Protein AF-I0X004-F1 (afdb_monomer)

Structure (mmCIF, N/CA/C/O backbone):
data_AF-I0X004-F1
#
_entry.id   AF-I0X004-F1
#
loop_
_atom_site.group_PDB
_atom_site.id
_atom_site.type_symbol
_atom_site.label_atom_id
_atom_site.label_alt_id
_atom_site.label_comp_id
_atom_site.label_asym_id
_atom_s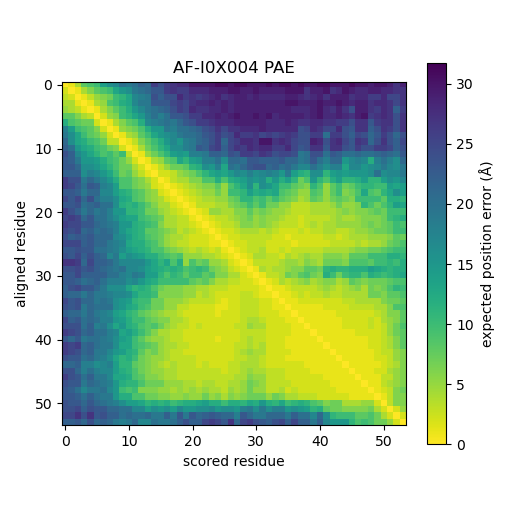ite.label_entity_id
_atom_site.label_seq_id
_atom_site.pdbx_PDB_ins_code
_atom_site.Cartn_x
_atom_site.Cartn_y
_atom_site.Cartn_z
_atom_site.occupancy
_atom_site.B_iso_or_equiv
_atom_site.auth_seq_id
_atom_site.auth_comp_id
_atom_site.auth_asym_id
_atom_site.auth_atom_id
_atom_site.pdbx_PDB_model_num
ATOM 1 N N . MET A 1 1 ? 48.314 -31.982 6.501 1.00 44.41 1 MET A N 1
ATOM 2 C CA . MET A 1 1 ? 47.687 -30.713 6.063 1.00 44.41 1 MET A CA 1
ATOM 3 C C . MET A 1 1 ? 47.013 -30.957 4.717 1.00 44.41 1 MET A C 1
ATOM 5 O O . MET A 1 1 ? 47.678 -30.881 3.696 1.00 44.41 1 MET A O 1
ATOM 9 N N . SER A 1 2 ? 45.735 -31.348 4.714 1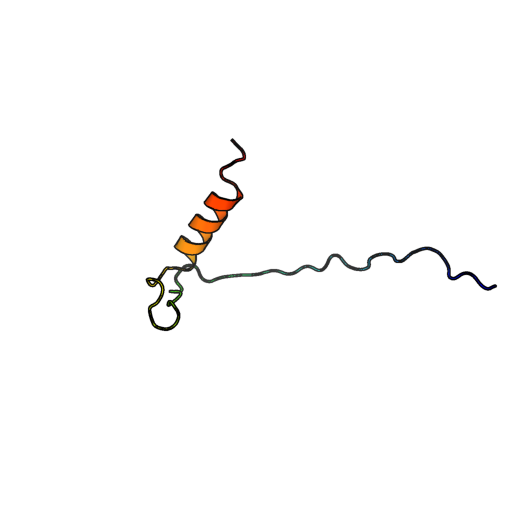.00 49.00 2 SER A N 1
ATOM 10 C CA . SER A 1 2 ? 44.973 -31.591 3.479 1.00 49.00 2 SER A CA 1
ATOM 11 C C . SER A 1 2 ? 44.113 -30.361 3.193 1.00 49.00 2 SER A C 1
ATOM 13 O O . SER A 1 2 ? 43.300 -29.977 4.032 1.00 49.00 2 SER A O 1
ATOM 15 N N . ARG A 1 3 ? 44.357 -29.681 2.070 1.00 58.56 3 ARG A N 1
ATOM 16 C CA . ARG A 1 3 ? 43.602 -28.492 1.647 1.00 58.56 3 ARG A CA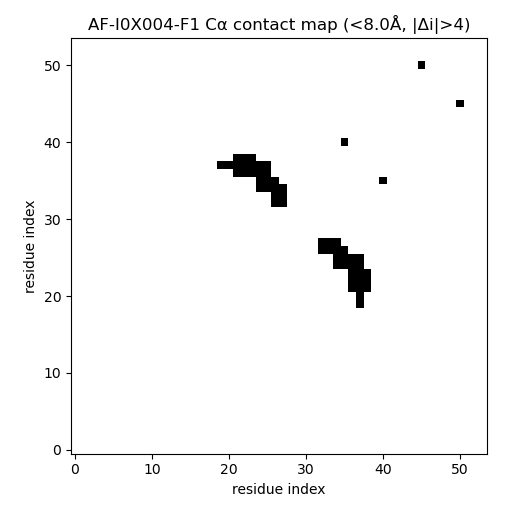 1
ATOM 17 C C . ARG A 1 3 ? 42.290 -28.923 0.975 1.00 58.56 3 ARG A C 1
ATOM 19 O O . ARG A 1 3 ? 42.358 -29.773 0.089 1.00 58.56 3 ARG A O 1
ATOM 26 N N . PRO A 1 4 ? 41.130 -28.328 1.304 1.00 59.75 4 PRO A N 1
ATOM 27 C CA . PRO A 1 4 ? 39.931 -28.496 0.490 1.00 59.75 4 PRO A CA 1
ATOM 28 C C . PRO A 1 4 ? 40.053 -27.684 -0.818 1.00 59.75 4 PRO A C 1
ATOM 30 O O . PRO A 1 4 ? 40.691 -26.624 -0.820 1.00 59.75 4 PRO A O 1
ATOM 33 N N . PRO A 1 5 ? 39.483 -28.162 -1.941 1.00 57.84 5 PRO A N 1
ATOM 34 C CA . PRO A 1 5 ? 39.611 -27.499 -3.231 1.00 57.84 5 PRO A CA 1
ATOM 35 C C . PRO A 1 5 ? 38.766 -26.224 -3.307 1.00 57.84 5 PRO A C 1
ATOM 37 O O . PRO A 1 5 ? 37.646 -26.140 -2.801 1.00 57.84 5 PRO A O 1
ATOM 40 N N . ALA A 1 6 ? 39.328 -25.233 -3.997 1.00 62.28 6 ALA A N 1
ATOM 41 C CA . ALA A 1 6 ? 38.669 -23.995 -4.361 1.00 62.28 6 ALA A CA 1
ATOM 42 C C . ALA A 1 6 ? 37.460 -24.277 -5.260 1.00 62.28 6 ALA A C 1
ATOM 44 O O . ALA A 1 6 ? 37.599 -24.728 -6.394 1.00 62.28 6 ALA A O 1
ATOM 45 N N . SER A 1 7 ? 36.269 -24.003 -4.750 1.00 53.97 7 SER A N 1
ATOM 46 C CA . SER A 1 7 ? 35.232 -23.208 -5.413 1.00 53.97 7 SER A CA 1
ATOM 47 C C . SER A 1 7 ? 33.911 -23.501 -4.720 1.00 53.97 7 SER A C 1
ATOM 49 O O . SER A 1 7 ? 33.169 -24.406 -5.097 1.00 53.97 7 SER A O 1
ATOM 51 N N . LEU A 1 8 ? 33.575 -22.675 -3.725 1.00 53.19 8 LEU A N 1
ATOM 52 C CA . LEU A 1 8 ? 32.170 -22.360 -3.505 1.00 53.19 8 LEU A CA 1
ATOM 53 C C . LEU A 1 8 ? 31.666 -21.710 -4.799 1.00 53.19 8 LEU A C 1
ATOM 55 O O . LEU A 1 8 ? 31.678 -20.491 -4.952 1.00 53.19 8 LEU A O 1
ATOM 59 N N . ARG A 1 9 ? 31.264 -22.527 -5.775 1.00 56.34 9 ARG A N 1
ATOM 60 C CA . ARG A 1 9 ? 30.363 -22.061 -6.818 1.00 56.34 9 ARG A CA 1
ATOM 61 C C . ARG A 1 9 ? 29.061 -21.800 -6.086 1.00 56.34 9 ARG A C 1
ATOM 63 O O . ARG A 1 9 ? 28.376 -22.743 -5.699 1.00 56.34 9 ARG A O 1
ATOM 70 N N . CYS A 1 10 ? 28.796 -20.522 -5.828 1.00 53.66 10 CYS A N 1
ATOM 71 C CA . CYS A 1 10 ? 27.485 -20.024 -5.448 1.00 53.66 10 CYS A CA 1
ATOM 72 C C . CYS A 1 10 ? 26.498 -20.573 -6.484 1.00 53.66 10 CYS A C 1
ATOM 74 O O . CYS A 1 10 ? 26.448 -20.121 -7.628 1.00 53.66 10 CYS A O 1
ATOM 76 N N . THR A 1 11 ? 25.852 -21.679 -6.133 1.00 61.00 11 THR A N 1
ATOM 77 C CA . THR A 1 11 ? 24.935 -22.396 -7.001 1.00 61.00 11 THR A CA 1
ATOM 78 C C . THR A 1 11 ? 23.585 -21.706 -6.936 1.00 61.00 11 THR A C 1
ATOM 80 O O . THR A 1 11 ? 23.111 -21.316 -5.872 1.00 61.00 11 THR A O 1
ATOM 83 N N . SER A 1 12 ? 22.962 -21.633 -8.110 1.00 56.34 12 SER A N 1
ATOM 84 C CA . SER A 1 12 ? 21.585 -21.222 -8.384 1.00 56.34 12 SER A CA 1
ATOM 85 C C . SER A 1 12 ? 21.280 -19.723 -8.262 1.00 56.34 12 SER A C 1
ATOM 87 O O . SER A 1 12 ? 21.238 -19.130 -7.186 1.00 56.34 12 SER A O 1
ATOM 89 N N . ARG A 1 13 ? 20.966 -19.123 -9.417 1.00 66.88 13 ARG A N 1
ATOM 90 C CA . ARG A 1 13 ? 20.095 -17.950 -9.509 1.00 66.88 13 ARG A CA 1
ATOM 91 C C . ARG A 1 13 ? 18.780 -18.345 -8.837 1.00 66.88 13 ARG A C 1
ATOM 93 O O . ARG A 1 13 ? 17.984 -19.061 -9.437 1.00 66.88 13 ARG A O 1
ATOM 100 N N . ARG A 1 14 ? 18.588 -17.958 -7.575 1.00 70.31 14 ARG A N 1
ATOM 101 C CA . ARG A 1 14 ? 17.302 -18.138 -6.902 1.00 70.31 14 ARG A CA 1
ATOM 10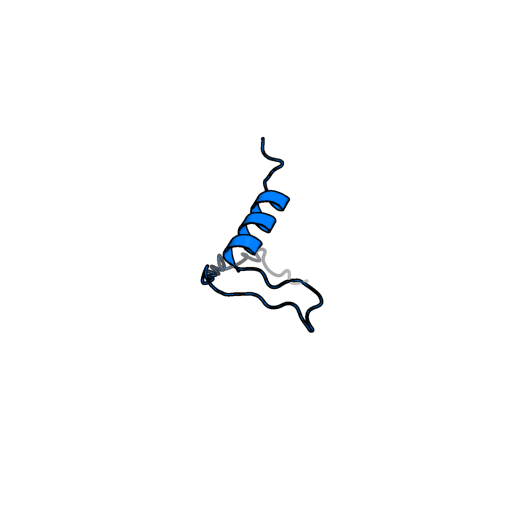2 C C . ARG A 1 14 ? 16.325 -17.160 -7.537 1.00 70.31 14 ARG A C 1
ATOM 104 O O . ARG A 1 14 ? 16.398 -15.965 -7.279 1.00 70.31 14 ARG A O 1
ATOM 111 N N . GLY A 1 15 ? 15.490 -17.667 -8.437 1.00 67.38 15 GLY A N 1
ATOM 112 C CA . GLY A 1 15 ? 14.318 -16.940 -8.897 1.00 67.38 15 GLY A CA 1
ATOM 113 C C . GLY A 1 15 ? 13.302 -16.902 -7.763 1.00 67.38 15 GLY A C 1
ATOM 114 O O . GLY A 1 15 ? 12.988 -17.937 -7.180 1.00 67.38 15 GLY A O 1
ATOM 115 N N . SER A 1 16 ? 12.831 -15.710 -7.434 1.00 72.56 16 SER A N 1
ATOM 116 C CA . SER A 1 16 ? 11.701 -15.495 -6.540 1.00 72.56 16 SER A CA 1
ATOM 117 C C . SER A 1 16 ? 10.814 -14.460 -7.207 1.00 72.56 16 SER A C 1
ATOM 119 O O . SER A 1 16 ? 11.209 -13.303 -7.339 1.00 72.56 16 SER A O 1
ATOM 121 N N . GLU A 1 17 ? 9.659 -14.910 -7.677 1.00 68.31 17 GLU A N 1
ATOM 122 C CA . GLU A 1 17 ? 8.621 -14.058 -8.241 1.00 68.31 17 GLU A CA 1
ATOM 123 C C . GLU A 1 17 ? 7.639 -13.700 -7.125 1.00 68.31 17 GLU A C 1
ATOM 125 O O . GLU A 1 17 ? 7.273 -14.548 -6.310 1.00 68.31 17 GLU A O 1
ATOM 130 N N . ALA A 1 18 ? 7.246 -12.431 -7.067 1.00 71.31 18 ALA A N 1
ATOM 131 C CA . ALA A 1 18 ? 6.250 -11.933 -6.133 1.00 71.31 18 ALA A CA 1
ATOM 132 C C . ALA A 1 18 ? 5.175 -11.192 -6.929 1.00 71.31 18 ALA A C 1
ATOM 134 O O . ALA A 1 18 ? 5.493 -10.320 -7.737 1.00 71.31 18 ALA A O 1
ATOM 135 N N . TRP A 1 19 ? 3.915 -11.554 -6.696 1.00 73.12 19 TRP A N 1
ATOM 136 C CA . TRP A 1 19 ? 2.738 -10.889 -7.248 1.00 73.12 19 TRP A CA 1
ATOM 137 C C . TRP A 1 19 ? 1.901 -10.323 -6.102 1.00 73.12 19 TRP A C 1
ATOM 139 O O . TRP A 1 19 ? 1.861 -10.905 -5.018 1.00 73.12 19 TRP A O 1
ATOM 149 N N . ILE A 1 20 ? 1.252 -9.187 -6.340 1.00 79.50 20 ILE A N 1
ATOM 150 C CA . ILE A 1 20 ? 0.361 -8.519 -5.390 1.00 79.50 20 ILE A CA 1
ATOM 151 C C . ILE A 1 20 ? -0.877 -8.058 -6.164 1.00 79.50 20 ILE A C 1
ATOM 153 O O . ILE A 1 20 ? -0.744 -7.453 -7.228 1.00 79.50 20 ILE A O 1
ATOM 157 N N . ASP A 1 21 ? -2.065 -8.305 -5.613 1.00 87.00 21 ASP A N 1
ATOM 158 C CA . ASP A 1 21 ? -3.315 -7.732 -6.114 1.00 87.00 21 ASP A CA 1
ATOM 159 C C . ASP A 1 21 ? -3.378 -6.230 -5.810 1.00 87.00 21 ASP A C 1
ATOM 161 O O . ASP A 1 21 ? -3.183 -5.802 -4.670 1.00 87.00 21 ASP A O 1
ATOM 165 N N . ARG A 1 22 ? -3.642 -5.418 -6.839 1.00 86.06 22 ARG A N 1
ATOM 166 C CA . ARG A 1 22 ? -3.581 -3.946 -6.764 1.00 86.06 22 ARG A CA 1
ATOM 167 C C . ARG A 1 22 ? -4.690 -3.350 -5.898 1.00 86.06 22 ARG A C 1
ATOM 169 O O . ARG A 1 22 ? -4.442 -2.387 -5.179 1.00 86.06 22 ARG A O 1
ATOM 176 N N . ASP A 1 23 ? -5.860 -3.981 -5.912 1.00 88.75 23 ASP A N 1
ATOM 177 C CA . ASP A 1 23 ? -7.077 -3.498 -5.253 1.00 88.75 23 ASP A CA 1
ATOM 178 C C . ASP A 1 23 ? -7.175 -3.880 -3.764 1.00 88.75 23 ASP A C 1
ATOM 180 O O . ASP A 1 23 ? -8.149 -3.540 -3.090 1.00 88.75 23 ASP A O 1
ATOM 184 N N . VAL A 1 24 ? -6.193 -4.611 -3.222 1.00 90.44 24 VAL A N 1
ATOM 185 C CA . VAL A 1 24 ? -6.214 -5.025 -1.813 1.00 90.44 24 VAL A CA 1
ATOM 186 C C . VAL A 1 24 ? -5.978 -3.823 -0.907 1.00 90.44 24 VAL A C 1
ATOM 188 O O . VAL A 1 24 ? -5.005 -3.085 -1.062 1.00 90.44 24 VAL A O 1
ATOM 191 N N . VAL A 1 25 ? -6.845 -3.672 0.093 1.00 92.00 25 VAL A N 1
ATOM 192 C CA . VAL A 1 25 ? -6.688 -2.680 1.157 1.00 92.00 25 VAL A CA 1
ATOM 193 C C . VAL A 1 25 ? -5.824 -3.264 2.273 1.00 92.00 25 VAL A C 1
ATOM 195 O O . VAL A 1 25 ? -6.147 -4.296 2.863 1.00 92.00 25 VAL A O 1
ATOM 198 N N . ILE A 1 26 ? -4.716 -2.591 2.569 1.00 88.88 26 ILE A N 1
ATOM 199 C CA . ILE A 1 26 ? -3.806 -2.899 3.668 1.00 88.88 26 ILE A CA 1
ATOM 200 C C . ILE A 1 26 ? -4.267 -2.098 4.887 1.00 88.88 26 ILE A C 1
ATOM 202 O O . ILE A 1 26 ? -4.055 -0.887 4.963 1.00 88.88 26 ILE A O 1
ATOM 206 N N . ALA A 1 27 ? -4.895 -2.782 5.844 1.00 91.06 27 ALA A N 1
ATOM 207 C CA . ALA A 1 27 ? -5.347 -2.169 7.087 1.00 91.06 27 ALA A CA 1
ATOM 208 C C . ALA A 1 27 ? -4.195 -1.984 8.085 1.00 91.06 27 ALA A C 1
ATOM 210 O O . ALA A 1 27 ? -3.367 -2.881 8.290 1.00 91.06 27 ALA A O 1
ATOM 211 N N . GLY A 1 28 ? -4.155 -0.829 8.748 1.00 86.56 28 GLY A N 1
ATOM 212 C CA . GLY A 1 28 ? -3.166 -0.559 9.788 1.00 86.56 28 GLY A CA 1
ATOM 213 C C . GLY A 1 28 ? -3.414 -1.401 11.051 1.00 86.56 28 GLY A C 1
ATOM 214 O O . GLY A 1 28 ? -4.559 -1.526 11.495 1.00 86.56 28 GLY A O 1
ATOM 215 N N . PRO A 1 2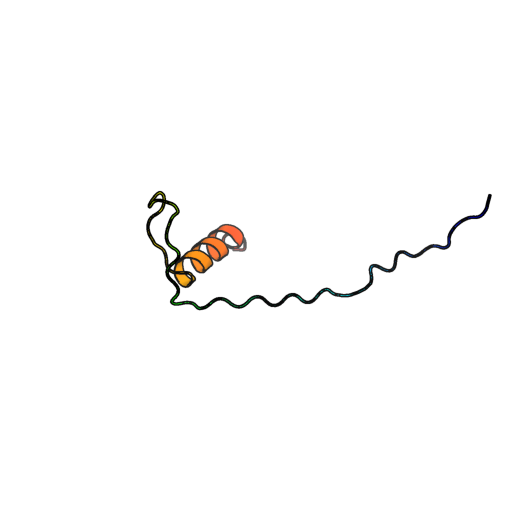9 ? -2.370 -1.947 11.710 1.00 86.81 29 PRO A N 1
ATOM 216 C CA . PRO A 1 29 ? -2.545 -2.667 12.967 1.00 86.81 29 PRO A CA 1
ATOM 217 C C . PRO A 1 29 ? -3.171 -1.745 14.019 1.00 86.81 29 PRO A C 1
ATOM 219 O O . PRO A 1 29 ? -2.634 -0.675 14.315 1.00 86.81 29 PRO A O 1
ATOM 222 N N . ALA A 1 30 ? -4.320 -2.161 14.560 1.00 86.19 30 ALA A N 1
ATOM 223 C CA . ALA A 1 30 ? -5.123 -1.394 15.516 1.00 86.19 30 ALA A CA 1
ATOM 224 C C . ALA A 1 30 ? -5.447 0.048 15.060 1.00 86.19 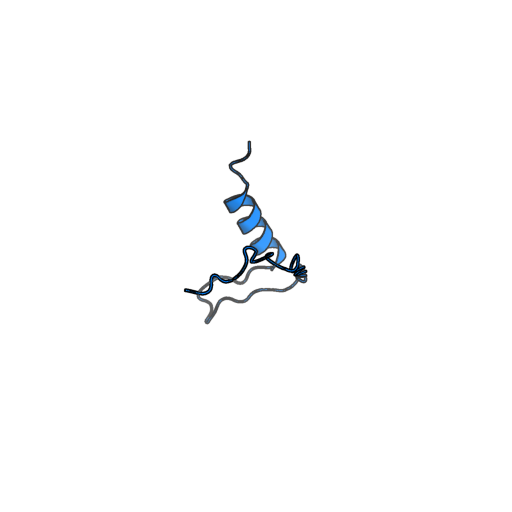30 ALA A C 1
ATOM 226 O O . ALA A 1 30 ? -5.558 0.946 15.892 1.00 86.19 30 ALA A O 1
ATOM 227 N N . GLY A 1 31 ? -5.552 0.289 13.745 1.00 83.06 31 GLY A N 1
ATOM 228 C CA . GLY A 1 31 ? -5.836 1.620 13.195 1.00 83.06 31 GLY A CA 1
ATOM 229 C C . GLY A 1 31 ? -4.708 2.638 13.395 1.00 83.06 31 GLY A C 1
ATOM 230 O O . GLY A 1 31 ? -4.933 3.837 13.266 1.00 83.06 31 GLY A O 1
ATOM 231 N N . LYS A 1 32 ? -3.486 2.187 13.718 1.00 90.38 32 LYS A N 1
ATOM 232 C CA . LYS A 1 32 ? -2.321 3.070 13.895 1.00 90.38 32 LYS A CA 1
ATOM 233 C C . LYS A 1 32 ? -1.963 3.838 12.618 1.00 90.38 32 LYS A C 1
ATOM 235 O O . LYS A 1 32 ? -1.431 4.943 12.697 1.00 90.38 32 LYS A O 1
ATOM 240 N N . TYR A 1 33 ? -2.227 3.233 11.466 1.00 88.44 33 TYR A N 1
ATOM 241 C CA . TYR A 1 33 ? -2.031 3.831 10.154 1.00 88.44 33 T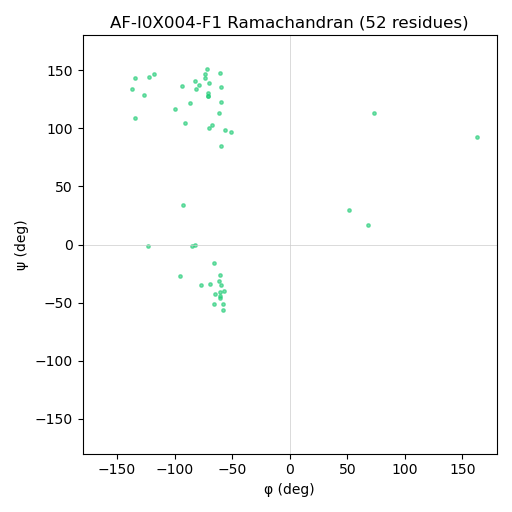YR A CA 1
ATOM 242 C C . TYR A 1 33 ? -3.363 3.823 9.411 1.00 88.44 33 TYR A C 1
ATOM 244 O O . TYR A 1 33 ? -4.122 2.866 9.588 1.00 88.44 33 TYR A O 1
ATOM 252 N N . PRO A 1 34 ? -3.648 4.866 8.616 1.00 90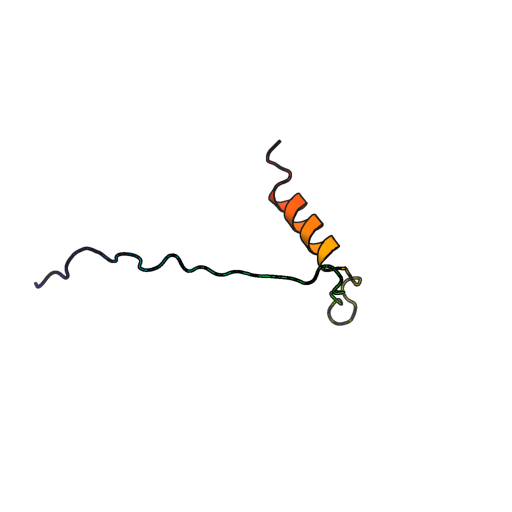.25 34 PRO A N 1
ATOM 253 C CA . PRO A 1 34 ? -4.815 4.857 7.753 1.00 90.25 34 PRO A CA 1
ATOM 254 C C . PRO A 1 34 ? -4.720 3.692 6.770 1.00 90.25 34 PRO A C 1
ATOM 256 O O . PRO A 1 34 ? -3.623 3.312 6.347 1.00 90.25 34 PRO A O 1
ATOM 259 N N . ASP A 1 35 ? -5.877 3.148 6.417 1.00 92.44 35 ASP A N 1
ATOM 260 C CA . ASP A 1 35 ? -5.980 2.117 5.397 1.00 92.44 35 ASP A CA 1
ATOM 261 C C . ASP A 1 35 ? -5.447 2.660 4.065 1.00 92.44 35 ASP A C 1
ATOM 263 O O . ASP A 1 35 ? -5.736 3.795 3.676 1.00 92.44 35 ASP A O 1
ATOM 267 N N . ILE A 1 36 ? -4.645 1.851 3.377 1.00 93.44 36 ILE A N 1
ATOM 268 C CA . ILE A 1 36 ? -4.012 2.212 2.106 1.00 93.44 36 ILE A CA 1
ATOM 269 C C . ILE A 1 36 ? -4.162 1.062 1.117 1.00 93.44 36 ILE A C 1
ATOM 271 O O . ILE A 1 36 ? -4.095 -0.105 1.505 1.00 93.44 36 ILE A O 1
ATOM 275 N N . THR A 1 37 ? -4.361 1.362 -0.164 1.00 93.94 37 THR A N 1
ATOM 276 C CA . THR A 1 37 ? -4.360 0.314 -1.189 1.00 93.94 37 THR A CA 1
ATOM 277 C C . THR A 1 37 ? -2.937 -0.206 -1.416 1.00 93.94 37 THR A C 1
ATOM 279 O O . THR A 1 37 ? -1.946 0.511 -1.243 1.00 93.94 37 THR A O 1
ATOM 282 N N . ALA A 1 38 ? -2.811 -1.472 -1.808 1.00 92.12 38 ALA A N 1
ATOM 283 C CA . ALA A 1 38 ? -1.523 -2.053 -2.167 1.00 92.12 38 ALA A CA 1
ATOM 284 C C . ALA A 1 38 ? -0.874 -1.305 -3.345 1.00 92.12 38 ALA A C 1
ATOM 286 O O . ALA A 1 38 ? 0.346 -1.135 -3.380 1.00 92.12 38 ALA A O 1
ATOM 287 N N . GLU A 1 39 ? -1.689 -0.819 -4.283 1.00 91.81 39 GLU A N 1
ATOM 288 C CA . GLU A 1 39 ? -1.266 0.055 -5.371 1.00 91.81 39 GLU A CA 1
ATOM 289 C C . GLU A 1 39 ? -0.609 1.350 -4.874 1.00 91.81 39 GLU A C 1
ATOM 291 O O . GLU A 1 39 ? 0.550 1.612 -5.216 1.00 91.81 39 GLU A O 1
ATOM 296 N N . ASP A 1 40 ? -1.316 2.122 -4.047 1.00 91.94 40 ASP A N 1
ATOM 297 C CA . ASP A 1 40 ? -0.830 3.401 -3.523 1.00 91.94 40 ASP A CA 1
ATOM 298 C C . ASP A 1 40 ? 0.447 3.209 -2.701 1.00 91.94 40 ASP A C 1
ATOM 300 O O . ASP A 1 40 ? 1.409 3.972 -2.828 1.00 91.94 40 ASP A O 1
ATOM 304 N N . TYR A 1 41 ? 0.490 2.146 -1.894 1.00 92.50 41 TYR A N 1
ATOM 305 C CA . TYR A 1 41 ? 1.667 1.806 -1.104 1.00 92.50 41 TYR A CA 1
ATOM 306 C C . TYR A 1 41 ? 2.898 1.541 -1.984 1.00 92.50 41 TYR A C 1
ATOM 308 O O . TYR A 1 41 ? 3.992 2.033 -1.694 1.00 92.50 41 TYR A O 1
ATOM 316 N N . LEU A 1 42 ? 2.740 0.782 -3.073 1.00 90.88 42 LEU A N 1
ATOM 317 C CA . LEU A 1 42 ? 3.843 0.477 -3.984 1.00 90.88 42 LEU A CA 1
ATOM 318 C C . LEU A 1 42 ? 4.364 1.732 -4.682 1.00 90.88 42 LEU A C 1
ATOM 320 O O . LEU A 1 42 ? 5.579 1.906 -4.757 1.00 90.88 42 LEU A O 1
ATOM 324 N N . TYR A 1 43 ? 3.479 2.621 -5.141 1.00 92.19 43 TYR A N 1
ATOM 325 C CA . TYR A 1 43 ? 3.900 3.873 -5.770 1.00 92.19 43 TYR A CA 1
ATOM 326 C C . TYR A 1 43 ? 4.727 4.742 -4.824 1.00 92.19 43 TYR A C 1
ATOM 328 O O . TYR A 1 43 ? 5.809 5.181 -5.208 1.00 92.19 43 TYR A O 1
ATOM 336 N N . GLN A 1 44 ? 4.290 4.904 -3.571 1.00 91.75 44 GLN A N 1
ATOM 337 C CA . GLN A 1 44 ? 5.054 5.646 -2.561 1.00 91.75 44 GLN A CA 1
ATOM 338 C C . GLN A 1 44 ? 6.457 5.062 -2.353 1.00 91.75 44 GLN A C 1
ATOM 340 O O . GLN A 1 44 ? 7.425 5.802 -2.190 1.00 91.75 44 GLN A O 1
ATOM 345 N N . ARG A 1 45 ? 6.589 3.729 -2.350 1.00 93.00 45 ARG A N 1
ATOM 346 C CA . ARG A 1 45 ? 7.876 3.052 -2.123 1.00 93.00 45 ARG A CA 1
ATOM 347 C C . ARG A 1 45 ? 8.782 3.090 -3.346 1.00 93.00 45 ARG A C 1
ATOM 349 O O . ARG A 1 45 ? 9.994 3.161 -3.175 1.00 93.00 45 ARG A O 1
ATOM 356 N N . VAL A 1 46 ? 8.227 3.021 -4.552 1.00 91.50 46 VAL A N 1
ATOM 357 C CA . VAL A 1 46 ? 9.003 3.176 -5.788 1.00 91.50 46 VAL A CA 1
ATOM 358 C C . VAL A 1 46 ? 9.537 4.602 -5.876 1.00 91.50 46 VAL A C 1
ATOM 360 O O . VAL A 1 46 ? 10.742 4.779 -6.007 1.00 91.50 46 VAL A O 1
ATOM 363 N N . ASP A 1 47 ? 8.677 5.604 -5.710 1.00 91.81 47 ASP A N 1
ATOM 364 C CA . ASP A 1 47 ? 9.085 7.008 -5.750 1.00 91.81 47 ASP A CA 1
ATOM 365 C C . ASP A 1 47 ? 10.167 7.304 -4.698 1.00 91.81 47 ASP A C 1
ATOM 367 O O . ASP A 1 47 ? 11.270 7.714 -5.042 1.00 91.81 47 ASP A O 1
ATOM 371 N N . ALA A 1 48 ? 9.942 6.930 -3.435 1.00 91.88 48 ALA A N 1
ATOM 372 C CA . ALA A 1 48 ? 10.909 7.168 -2.362 1.00 91.88 48 ALA A CA 1
ATOM 373 C C . ALA A 1 48 ? 12.279 6.485 -2.558 1.00 91.88 48 ALA A C 1
ATOM 375 O O . ALA A 1 48 ? 13.269 6.947 -1.995 1.00 91.88 48 ALA A O 1
ATOM 376 N N . ASN A 1 49 ? 12.349 5.376 -3.303 1.00 91.06 49 ASN A N 1
ATOM 377 C CA . ASN A 1 49 ? 13.601 4.646 -3.527 1.00 91.06 49 ASN A CA 1
ATOM 378 C C . ASN A 1 49 ? 14.308 5.038 -4.833 1.00 91.06 49 ASN A C 1
ATOM 380 O O . ASN A 1 49 ? 15.522 4.867 -4.924 1.00 91.06 49 ASN A O 1
ATOM 384 N N . PHE A 1 50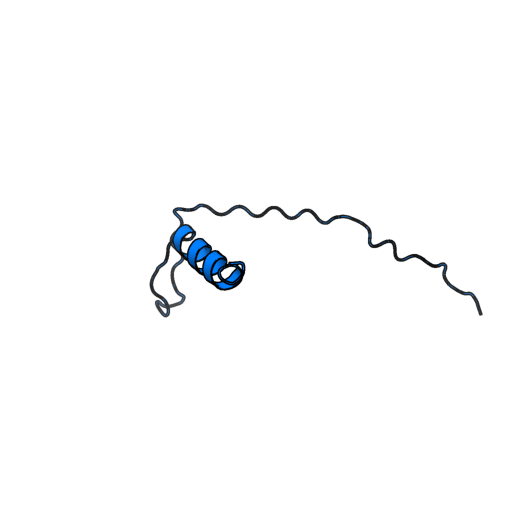 ? 13.566 5.507 -5.840 1.00 90.69 50 PHE A N 1
ATOM 385 C CA . PHE A 1 50 ? 14.074 5.706 -7.203 1.00 90.69 50 PHE A CA 1
ATOM 386 C C . PHE A 1 50 ? 13.927 7.148 -7.725 1.00 90.69 50 PHE A C 1
ATOM 388 O O . PHE A 1 50 ? 14.368 7.428 -8.835 1.00 90.69 50 PHE A O 1
ATOM 395 N N . ALA A 1 51 ? 13.356 8.083 -6.956 1.00 78.38 51 ALA A N 1
ATOM 396 C CA . ALA A 1 51 ? 13.194 9.482 -7.376 1.00 78.38 51 ALA A CA 1
ATOM 397 C C . ALA A 1 51 ? 14.518 10.258 -7.549 1.00 78.38 51 ALA A C 1
ATOM 399 O O . ALA A 1 51 ? 14.528 11.298 -8.202 1.00 78.38 51 ALA A O 1
ATOM 400 N N . GLU A 1 52 ? 15.633 9.755 -7.011 1.00 70.00 52 GLU A N 1
ATOM 401 C CA . GLU A 1 52 ? 16.958 10.398 -7.066 1.00 70.00 52 GLU A CA 1
ATOM 402 C C . GLU A 1 52 ? 17.719 10.153 -8.390 1.00 70.00 52 GLU A C 1
ATOM 404 O O . GLU A 1 52 ? 18.834 10.639 -8.558 1.00 70.00 52 GLU A O 1
ATOM 409 N N . GLU A 1 53 ? 17.158 9.405 -9.349 1.00 60.62 53 GLU A N 1
ATOM 410 C CA . GLU A 1 53 ? 17.840 9.050 -10.609 1.00 60.62 53 GLU A CA 1
ATOM 411 C C . GLU A 1 53 ? 17.563 10.027 -11.772 1.00 60.62 53 GLU A C 1
ATOM 413 O O . GLU A 1 53 ? 17.470 9.618 -12.934 1.00 60.62 53 GLU A O 1
ATOM 418 N N . LYS A 1 54 ? 17.402 11.324 -11.478 1.00 56.19 54 LYS A N 1
ATOM 419 C CA . LYS A 1 54 ? 17.076 12.341 -12.489 1.00 56.19 54 LYS A CA 1
ATOM 420 C C . LYS A 1 54 ? 18.130 13.428 -12.653 1.00 56.19 54 LYS A C 1
ATOM 422 O O . LYS A 1 54 ? 18.560 14.001 -11.631 1.00 56.19 54 LYS A O 1
#

Sequence (54 aa):
MSRPPASLRCTSRRGSEAWIDRDVVIAGPAGKYPDITAEDYLYQRVDANFAEEK

Foldseek 3Di:
DDDDDDDPPVDDPDDDDDDDDQADWDADDVNPDHIDTPNVVVVVVCCVVPVPPD

Nearest PDB structures (foldseek):
  6x46-assembly1_A  TM=3.247E-01  e=5.648E+00  Mus musculus

Mean predicted aligned error: 11.81 Å

Solvent-accessible surface area (backbone atoms only — not comparable to full-atom values): 3790 Å² total; per-residue (Å²): 139,85,80,82,81,94,68,89,68,85,73,72,88,79,83,80,90,84,85,78,67,53,85,43,72,48,71,30,75,93,66,76,39,78,70,40,38,45,45,61,54,48,51,56,53,48,45,77,74,55,65,83,83,117

Secondary structure (DSSP, 8-state):
-PPPPS---------------TT-EEPPGGGSS--EEHHHHHHHHHHHHHTT--

pLDDT: mean 77.96, std 15.16, range [44.41, 93.94]

Organism: NCBI:txid1165867

Radius of gyration: 21.02 Å; Cα contacts (8 Å, |Δi|>4): 28; chains: 1; bounding box: 55×44×28 Å